Protein AF-A0A133VE46-F1 (afdb_monomer_lite)

Sequence (107 aa):
TSLEGWKQDPIGKIGGVGLTTYQYLRMMGGVDTAMPDNIVKRVIEEILDKAEVKMPTNKDLEFIKTIDQIATISGYRPIEICWMTWLVQSEGDKIRMEKYRDTLDRI

Foldseek 3Di:
DDLPPLCVDPQNVPPPDDSQNSQVVCVVVVDQFAGPDPLLVVVVQVVCVVVVHHDPDPDRSVNRVVLVVVCVVVVHTNSVSRVVSVQQDDDPPDGNCVVCVVVVVVD

Secondary structure (DSSP, 8-state):
--STTGGGSTTTTSTT--HHHHHHHHHHTT-------HHHHHHHHHHHHHTT-----SSHHHHHHHHHHHHHHHS--HHHHHHHHHHSSEETTEEHHHHTHHHHTT-

Radius of gyration: 14.86 Å; chains: 1; bounding box: 35×34×38 Å

Structure (mmCIF, N/CA/C/O backbone):
data_AF-A0A133VE46-F1
#
_entry.id   AF-A0A133VE46-F1
#
loop_
_atom_site.group_PDB
_atom_site.id
_atom_site.type_symbol
_atom_site.label_atom_id
_atom_site.label_alt_id
_atom_site.label_comp_id
_atom_site.label_asym_id
_atom_site.label_entity_id
_atom_site.label_seq_id
_atom_site.pdbx_PDB_ins_code
_atom_site.Cartn_x
_atom_site.Cartn_y
_atom_site.Cartn_z
_atom_site.occupancy
_atom_site.B_iso_or_equiv
_atom_site.auth_seq_id
_atom_site.auth_comp_id
_atom_site.auth_asym_id
_atom_site.auth_atom_id
_atom_site.pdbx_PDB_model_num
ATOM 1 N N . THR A 1 1 ? -13.478 -7.357 8.386 1.00 56.47 1 THR A N 1
ATOM 2 C CA . THR A 1 1 ? -12.922 -6.141 9.008 1.00 56.47 1 THR A CA 1
ATOM 3 C C . THR A 1 1 ? -12.959 -4.993 8.022 1.00 56.47 1 THR A C 1
ATOM 5 O O . THR A 1 1 ? -12.493 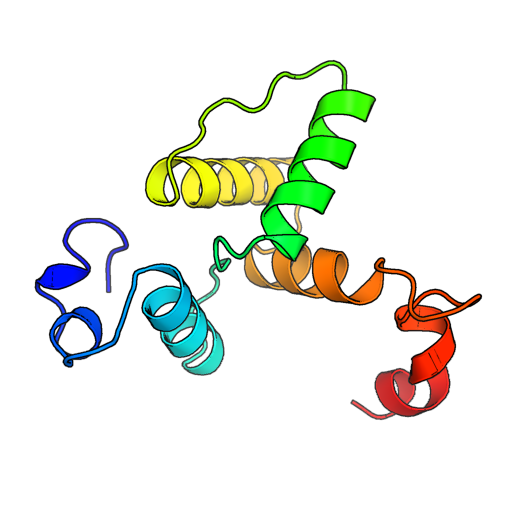-5.182 6.905 1.00 56.47 1 THR A O 1
ATOM 8 N N . SER A 1 2 ? -13.558 -3.858 8.385 1.00 70.50 2 SER A N 1
ATOM 9 C CA . SER A 1 2 ? -13.742 -2.695 7.507 1.00 70.50 2 SER A CA 1
ATOM 10 C C . SER A 1 2 ? -12.618 -1.668 7.665 1.00 70.50 2 SER A C 1
ATOM 12 O O . SER A 1 2 ? -12.054 -1.507 8.743 1.00 70.50 2 SER A O 1
ATOM 14 N N . LEU A 1 3 ? -12.305 -0.958 6.577 1.00 83.81 3 LEU A N 1
ATOM 15 C CA . LEU A 1 3 ? -11.406 0.203 6.591 1.00 83.81 3 LEU A CA 1
ATOM 16 C C . LEU A 1 3 ? -12.000 1.354 7.429 1.00 83.81 3 LEU A C 1
ATOM 18 O O . LEU A 1 3 ? -11.305 2.063 8.158 1.00 83.81 3 LEU A O 1
ATOM 22 N N . GLU A 1 4 ? -13.317 1.516 7.340 1.00 85.69 4 GLU A N 1
ATOM 23 C CA . GLU A 1 4 ? -14.097 2.431 8.164 1.00 85.69 4 GLU A CA 1
ATOM 24 C C . GLU A 1 4 ? -14.211 1.866 9.582 1.00 85.69 4 GLU A C 1
ATOM 26 O O . GLU A 1 4 ? -14.565 0.703 9.775 1.00 85.69 4 GLU A O 1
ATOM 31 N N . GLY A 1 5 ? -13.862 2.681 10.577 1.00 87.69 5 GLY A N 1
ATOM 32 C CA . GLY A 1 5 ? -13.819 2.244 11.971 1.00 87.69 5 GLY A CA 1
ATOM 33 C C . GLY A 1 5 ? -12.599 1.385 12.336 1.00 87.69 5 GLY A C 1
ATOM 34 O O . GLY A 1 5 ? -12.632 0.658 13.326 1.00 87.69 5 GLY A O 1
ATOM 35 N N . TRP A 1 6 ? -11.499 1.463 11.574 1.00 92.50 6 TRP A N 1
ATOM 36 C CA . TRP A 1 6 ? -10.295 0.664 11.847 1.00 92.50 6 TRP A CA 1
ATOM 37 C C . TRP A 1 6 ? -9.731 0.857 13.265 1.00 92.50 6 TRP A C 1
ATOM 39 O O . TRP A 1 6 ? -9.190 -0.075 13.846 1.00 92.50 6 TRP A O 1
ATOM 49 N N . LYS A 1 7 ? -9.917 2.038 13.871 1.00 93.19 7 LYS A N 1
ATOM 50 C CA . LYS A 1 7 ? -9.508 2.320 15.261 1.00 93.19 7 LYS A CA 1
ATOM 51 C C . LYS A 1 7 ? -10.313 1.542 16.307 1.00 93.19 7 LYS A C 1
ATOM 53 O O . LYS A 1 7 ? -9.922 1.498 17.470 1.00 93.19 7 LYS A O 1
ATOM 58 N N . GLN A 1 8 ? -11.464 0.982 15.940 1.00 93.94 8 GLN A N 1
ATOM 59 C CA . GLN A 1 8 ? -12.288 0.158 16.822 1.00 93.94 8 GLN A CA 1
ATOM 60 C C . GLN A 1 8 ? -11.895 -1.324 16.758 1.00 93.94 8 GLN A C 1
ATOM 62 O O . GLN A 1 8 ? -12.196 -2.064 17.703 1.00 93.94 8 GLN A O 1
ATOM 67 N N . ASP A 1 9 ? -11.208 -1.733 15.691 1.00 93.44 9 ASP A N 1
ATOM 68 C CA . ASP A 1 9 ? -10.705 -3.089 15.496 1.00 93.44 9 ASP A CA 1
ATOM 69 C C . ASP A 1 9 ? -9.639 -3.450 16.551 1.00 93.44 9 ASP A C 1
ATOM 71 O O . ASP A 1 9 ? -8.832 -2.589 16.915 1.00 93.44 9 ASP A O 1
ATOM 75 N N . PRO A 1 10 ? -9.598 -4.702 17.052 1.00 93.25 10 PRO A N 1
ATOM 76 C CA . PRO A 1 10 ? -8.587 -5.132 18.015 1.00 93.25 10 PRO A CA 1
ATOM 77 C C . PRO A 1 10 ? -7.146 -4.851 1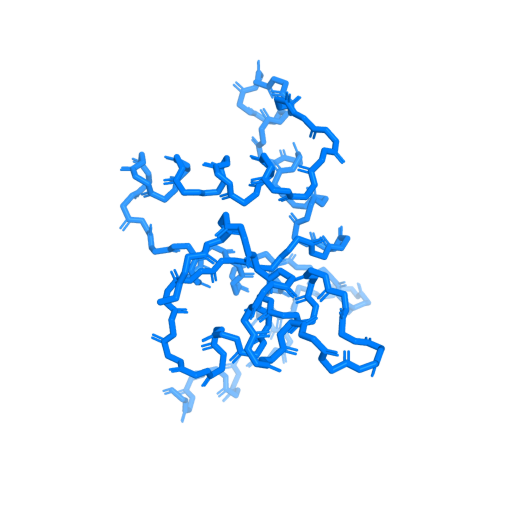7.576 1.00 93.25 10 PRO A C 1
ATOM 79 O O . PRO A 1 10 ? -6.345 -4.452 18.417 1.00 93.25 10 PRO A O 1
ATOM 82 N N . ILE A 1 11 ? -6.824 -4.991 16.283 1.00 92.19 11 ILE A N 1
ATOM 83 C CA . ILE A 1 11 ? -5.491 -4.696 15.735 1.00 92.19 11 ILE A CA 1
ATOM 84 C C . ILE A 1 11 ? -5.252 -3.183 15.709 1.00 92.19 11 ILE A C 1
ATOM 86 O O . ILE A 1 11 ? -4.188 -2.716 16.107 1.00 92.19 11 ILE A O 1
ATOM 90 N N . GLY A 1 12 ? -6.244 -2.398 15.280 1.00 94.06 12 GLY A N 1
ATOM 91 C CA . GLY A 1 12 ? -6.127 -0.939 15.187 1.00 94.06 12 GLY A CA 1
ATOM 92 C C . GLY A 1 12 ? -6.067 -0.216 16.538 1.00 94.06 12 GLY A C 1
ATOM 93 O O . GLY A 1 12 ? -5.629 0.931 16.596 1.00 94.06 12 GLY A O 1
ATOM 94 N N . LYS A 1 13 ? -6.476 -0.876 17.628 1.00 95.25 13 LYS A N 1
ATOM 95 C CA . LYS A 1 13 ? -6.369 -0.365 19.007 1.00 95.25 13 LYS A CA 1
ATOM 96 C C . LYS A 1 13 ? -4.986 -0.543 19.630 1.00 95.25 13 LYS A C 1
ATOM 98 O O . LYS A 1 13 ? -4.727 0.047 20.680 1.00 95.25 13 LYS A O 1
ATOM 103 N N . ILE A 1 14 ? -4.122 -1.368 19.041 1.00 96.00 14 ILE A N 1
ATOM 104 C CA . ILE A 1 14 ? -2.790 -1.632 19.588 1.00 96.00 14 ILE A CA 1
ATOM 105 C C . ILE A 1 14 ? -1.969 -0.337 19.537 1.00 96.00 14 ILE A C 1
ATOM 107 O O . ILE A 1 14 ? -1.864 0.317 18.499 1.00 96.00 14 ILE A O 1
ATOM 111 N N . GLY A 1 15 ? -1.370 0.038 20.670 1.00 96.06 15 GLY A N 1
ATOM 112 C CA . GLY A 1 15 ? -0.508 1.215 20.755 1.00 96.06 15 GLY A CA 1
ATOM 113 C C . GLY A 1 15 ? 0.632 1.145 19.736 1.00 96.06 15 GLY A C 1
ATOM 114 O O . GLY A 1 15 ? 1.338 0.144 19.659 1.00 96.06 15 GLY A O 1
ATOM 115 N N . GLY A 1 16 ? 0.798 2.205 18.941 1.00 93.12 16 GLY A N 1
ATOM 116 C CA . GLY A 1 16 ? 1.798 2.269 17.868 1.00 93.12 16 GLY A CA 1
ATOM 117 C C . GLY A 1 16 ? 1.318 1.766 16.499 1.00 93.12 16 GLY A C 1
ATOM 118 O O . GLY A 1 16 ? 2.023 1.964 15.510 1.00 93.12 16 GLY A O 1
ATOM 119 N N . VAL A 1 17 ? 0.117 1.186 16.391 1.00 95.44 17 VAL A N 1
ATOM 120 C CA . VAL A 1 17 ? -0.467 0.812 15.094 1.00 95.44 17 VAL A CA 1
ATOM 121 C C . VAL A 1 17 ? -1.148 2.026 14.455 1.00 95.44 17 VAL A C 1
ATOM 123 O O . VAL A 1 17 ? -2.237 2.444 14.844 1.00 95.44 17 VAL A O 1
ATOM 126 N N . GLY A 1 18 ? -0.487 2.603 13.450 1.00 94.94 18 GLY A N 1
ATOM 127 C CA . GLY A 1 18 ? -1.089 3.567 12.525 1.00 94.94 18 GLY A CA 1
ATOM 128 C C . GLY A 1 18 ? -1.869 2.879 11.399 1.00 94.94 18 GLY A C 1
ATOM 129 O O . GLY A 1 18 ? -1.797 1.662 11.241 1.00 94.94 18 GLY A O 1
ATOM 130 N N . LEU A 1 19 ? -2.571 3.657 10.569 1.00 94.44 19 LEU A N 1
ATOM 131 C CA . LEU A 1 19 ? -3.365 3.122 9.454 1.00 94.44 19 LEU A CA 1
ATOM 132 C C . LEU A 1 19 ? -2.510 2.322 8.457 1.00 94.44 19 LEU A C 1
ATOM 134 O O . LEU A 1 19 ? -2.924 1.253 8.022 1.00 94.44 19 LEU A O 1
ATOM 138 N N . THR A 1 20 ? -1.301 2.788 8.134 1.00 94.75 20 THR A N 1
ATOM 139 C CA . THR A 1 20 ? -0.376 2.053 7.255 1.00 94.75 20 THR A CA 1
ATOM 140 C C . THR A 1 20 ? -0.018 0.685 7.829 1.00 94.75 20 THR A C 1
ATOM 142 O O . THR A 1 20 ? -0.176 -0.324 7.147 1.00 94.75 20 THR A O 1
ATOM 145 N N . THR A 1 21 ? 0.379 0.630 9.104 1.00 95.50 21 THR A N 1
ATOM 146 C CA . THR A 1 21 ? 0.688 -0.627 9.803 1.00 95.50 21 THR A CA 1
ATOM 147 C C . THR A 1 21 ? -0.532 -1.537 9.886 1.00 95.50 21 THR A C 1
ATOM 149 O O . THR A 1 21 ? -0.429 -2.738 9.659 1.00 95.50 21 THR A O 1
ATOM 152 N N . TYR A 1 22 ? -1.705 -0.971 10.166 1.00 95.88 22 TYR A N 1
ATOM 153 C CA . TYR A 1 22 ? -2.962 -1.706 10.206 1.00 95.88 22 TYR A CA 1
ATOM 154 C C . TYR A 1 22 ? -3.270 -2.386 8.864 1.00 95.88 22 TYR A C 1
ATOM 156 O O . TYR A 1 22 ? -3.571 -3.579 8.821 1.00 95.88 22 TYR A O 1
ATOM 164 N N . GLN A 1 23 ? -3.137 -1.647 7.762 1.00 95.25 23 GLN A N 1
ATOM 165 C CA . GLN A 1 23 ? -3.343 -2.168 6.412 1.00 95.25 23 GLN A CA 1
ATOM 166 C C . GLN A 1 23 ? -2.301 -3.225 6.039 1.00 95.25 23 GLN A C 1
ATOM 168 O O . GLN A 1 23 ? -2.667 -4.256 5.480 1.00 95.25 23 GLN A O 1
ATOM 173 N N . TYR A 1 24 ? -1.037 -3.019 6.413 1.00 94.12 24 TYR A N 1
ATOM 174 C CA . TYR A 1 24 ? 0.021 -4.012 6.232 1.00 94.12 24 TYR A CA 1
ATOM 175 C C . TYR A 1 24 ? -0.303 -5.333 6.946 1.00 94.12 24 TYR A C 1
ATOM 177 O O . TYR A 1 24 ? -0.241 -6.397 6.336 1.00 94.12 24 TYR A O 1
ATOM 185 N N . LEU A 1 25 ? -0.729 -5.284 8.212 1.00 94.56 25 LEU A N 1
ATOM 186 C CA . LEU A 1 25 ? -1.104 -6.483 8.971 1.00 94.56 25 LEU A CA 1
ATOM 187 C C . LEU A 1 25 ? -2.319 -7.199 8.369 1.00 94.56 25 LEU A C 1
ATOM 189 O O . LEU A 1 25 ? -2.332 -8.426 8.299 1.00 94.56 25 LEU A O 1
ATOM 193 N N . ARG A 1 26 ? -3.322 -6.452 7.892 1.00 94.19 26 ARG A N 1
ATOM 194 C CA . ARG A 1 26 ? -4.473 -7.025 7.174 1.00 94.19 26 ARG A CA 1
ATOM 195 C C . ARG A 1 26 ? -4.038 -7.739 5.898 1.00 94.19 26 ARG A C 1
ATOM 197 O O . ARG A 1 26 ? -4.479 -8.859 5.661 1.00 94.19 26 ARG A O 1
ATOM 204 N N . MET A 1 27 ? -3.159 -7.109 5.126 1.00 94.44 27 MET A N 1
ATOM 205 C CA . MET A 1 27 ? -2.599 -7.671 3.901 1.00 94.44 27 MET A CA 1
ATOM 206 C C . MET A 1 27 ? -1.846 -8.981 4.178 1.00 94.44 27 MET A C 1
ATOM 208 O O . MET A 1 27 ? -2.110 -9.989 3.528 1.00 94.44 27 MET A O 1
ATOM 212 N N . MET A 1 28 ? -0.997 -9.011 5.212 1.00 93.25 28 MET A N 1
ATOM 213 C CA . MET A 1 28 ? -0.318 -10.237 5.666 1.00 93.25 28 MET A CA 1
ATOM 214 C C . MET A 1 28 ? -1.298 -11.307 6.173 1.00 93.25 28 MET A C 1
ATOM 216 O O . MET A 1 28 ? -1.036 -12.498 6.045 1.00 93.25 28 MET A O 1
ATOM 220 N N . GLY A 1 29 ? -2.444 -10.891 6.717 1.00 93.44 29 GLY A N 1
ATOM 221 C CA . GLY A 1 29 ? -3.550 -11.764 7.114 1.00 93.44 29 GLY A CA 1
ATOM 222 C C . GLY A 1 29 ? -4.425 -12.262 5.956 1.00 93.44 29 GLY A C 1
ATOM 223 O O . GLY A 1 29 ? -5.481 -12.836 6.216 1.00 93.44 29 GLY A O 1
ATOM 224 N N . GLY A 1 30 ? -4.032 -12.029 4.699 1.00 92.75 30 GLY A N 1
ATOM 225 C CA . GLY A 1 30 ? -4.750 -12.494 3.509 1.00 92.75 30 GLY A CA 1
ATOM 226 C C . GLY A 1 30 ? -5.907 -11.596 3.067 1.00 92.75 30 GLY A C 1
ATOM 227 O O . GLY A 1 30 ? -6.681 -11.981 2.192 1.00 92.75 30 GLY A O 1
ATOM 228 N N . VAL A 1 31 ? -6.050 -10.404 3.651 1.00 94.25 31 VAL A N 1
ATOM 229 C CA . VAL A 1 31 ? -7.019 -9.416 3.171 1.00 94.25 31 VAL A CA 1
ATOM 230 C C . VAL A 1 31 ? -6.464 -8.747 1.920 1.00 94.25 31 VAL A C 1
ATOM 232 O O . VAL A 1 31 ? -5.390 -8.154 1.955 1.00 94.25 31 VAL A O 1
ATOM 235 N N . ASP A 1 32 ? -7.229 -8.781 0.835 1.00 95.12 32 ASP A N 1
ATOM 236 C CA . ASP A 1 32 ? -6.894 -8.056 -0.385 1.00 95.12 32 ASP A CA 1
ATOM 237 C C . ASP A 1 32 ? -7.082 -6.548 -0.178 1.00 95.12 32 ASP A C 1
ATOM 239 O O . ASP A 1 32 ? -8.200 -6.037 -0.110 1.00 95.12 32 ASP A O 1
ATOM 243 N N . THR A 1 33 ? -5.976 -5.846 0.051 1.00 94.56 33 THR A N 1
ATOM 244 C CA . THR A 1 33 ? -5.966 -4.421 0.364 1.00 94.56 33 THR A CA 1
ATOM 245 C C . THR A 1 33 ? -4.599 -3.824 0.050 1.00 94.56 33 THR A C 1
ATOM 247 O O . THR A 1 33 ? -3.605 -4.541 -0.024 1.00 94.56 33 THR A O 1
ATOM 250 N N . ALA A 1 34 ? -4.532 -2.496 -0.058 1.00 95.00 34 ALA A N 1
ATOM 251 C CA . ALA A 1 34 ? -3.274 -1.764 -0.166 1.00 95.00 34 ALA A CA 1
ATOM 252 C C . ALA A 1 34 ? -2.934 -0.983 1.112 1.00 95.00 34 ALA A C 1
ATOM 254 O O . ALA A 1 34 ? -3.824 -0.579 1.876 1.00 95.00 34 ALA A O 1
ATOM 255 N N . MET A 1 35 ? -1.637 -0.749 1.330 1.00 94.19 35 MET A N 1
ATOM 256 C CA . MET A 1 35 ? -1.134 0.116 2.396 1.00 94.19 35 MET A CA 1
ATOM 257 C C . MET A 1 35 ? -0.730 1.498 1.848 1.00 94.19 35 MET A C 1
ATOM 259 O O . MET A 1 35 ? -0.042 1.581 0.835 1.00 94.19 35 MET A O 1
ATOM 263 N N . PRO A 1 36 ? -1.132 2.600 2.507 1.00 93.75 36 PRO A N 1
ATOM 264 C CA . PRO A 1 36 ? -0.857 3.967 2.065 1.00 93.75 36 PRO A CA 1
ATOM 265 C C . PRO A 1 36 ? 0.539 4.446 2.506 1.00 93.75 36 PRO A C 1
ATOM 267 O O . PRO A 1 36 ? 0.670 5.470 3.181 1.00 93.75 36 PRO A O 1
ATOM 270 N N . ASP A 1 37 ? 1.593 3.694 2.191 1.00 92.81 37 ASP A N 1
ATOM 271 C CA . ASP A 1 37 ? 2.966 4.140 2.453 1.00 92.81 37 ASP A CA 1
ATOM 272 C C . ASP A 1 37 ? 3.460 5.150 1.395 1.00 92.81 37 ASP A C 1
ATOM 274 O O . ASP A 1 37 ? 2.828 5.364 0.359 1.00 92.81 37 ASP A O 1
ATOM 278 N N . ASN A 1 38 ? 4.594 5.801 1.662 1.00 91.44 38 ASN A N 1
ATOM 279 C CA . ASN A 1 38 ? 5.124 6.856 0.792 1.00 91.44 38 AS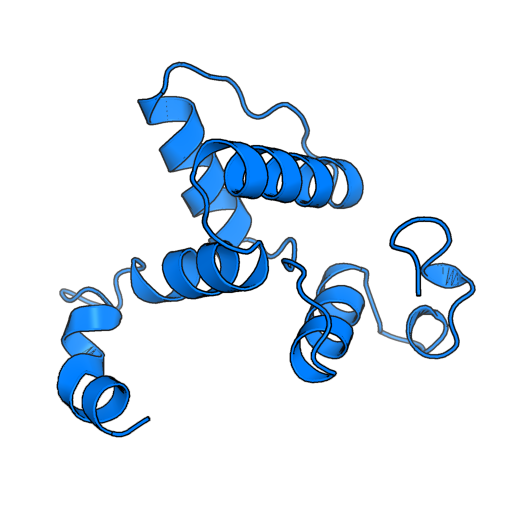N A CA 1
ATOM 280 C C . ASN A 1 38 ? 5.586 6.349 -0.585 1.00 91.44 38 ASN A C 1
ATOM 282 O O . ASN A 1 38 ? 5.533 7.108 -1.551 1.00 91.44 38 ASN A O 1
ATOM 286 N N . ILE A 1 39 ? 6.036 5.096 -0.688 1.00 91.88 39 ILE A N 1
ATOM 287 C CA . ILE A 1 39 ? 6.461 4.494 -1.958 1.00 91.88 39 ILE A CA 1
ATOM 288 C C . ILE A 1 39 ? 5.231 4.238 -2.826 1.00 91.88 39 ILE A C 1
ATOM 290 O O . ILE A 1 39 ? 5.202 4.655 -3.983 1.00 91.88 39 ILE A O 1
ATOM 294 N N . VAL A 1 40 ? 4.205 3.601 -2.256 1.00 93.44 40 VAL A N 1
ATOM 295 C CA . VAL A 1 40 ? 2.942 3.313 -2.947 1.00 93.44 40 VAL A CA 1
ATOM 296 C C . VAL A 1 40 ? 2.300 4.622 -3.400 1.00 93.44 40 VAL A C 1
ATOM 298 O O . VAL A 1 40 ? 1.961 4.759 -4.572 1.00 93.44 40 VAL A O 1
ATOM 301 N N . LYS A 1 41 ? 2.209 5.623 -2.514 1.00 94.00 41 LYS A N 1
ATOM 302 C CA . LYS A 1 41 ? 1.666 6.953 -2.843 1.00 94.00 41 LYS A CA 1
ATOM 303 C C . LYS A 1 41 ? 2.360 7.595 -4.029 1.00 94.00 41 LYS A C 1
ATOM 305 O O . LYS A 1 41 ? 1.682 7.993 -4.968 1.00 94.00 41 LYS A O 1
ATOM 310 N N . ARG A 1 42 ? 3.692 7.640 -4.004 1.00 92.75 42 ARG A N 1
ATOM 311 C CA . ARG A 1 42 ? 4.483 8.245 -5.075 1.00 92.75 42 ARG A CA 1
ATOM 312 C C . ARG A 1 42 ? 4.261 7.545 -6.416 1.00 92.75 42 ARG A C 1
ATOM 314 O O . ARG A 1 42 ? 4.064 8.217 -7.418 1.00 92.75 42 ARG A O 1
ATOM 321 N N . VAL A 1 43 ? 4.277 6.212 -6.454 1.00 93.38 43 VAL A N 1
ATOM 322 C CA . VAL A 1 43 ? 4.073 5.481 -7.719 1.00 93.38 43 VAL A CA 1
ATOM 323 C C . VAL A 1 43 ? 2.658 5.680 -8.252 1.00 93.38 43 VAL A C 1
ATOM 325 O O . VAL A 1 43 ? 2.484 5.872 -9.450 1.00 93.38 43 VAL A O 1
ATOM 328 N N . ILE A 1 44 ? 1.644 5.651 -7.382 1.00 93.62 44 ILE A N 1
ATOM 329 C CA . ILE A 1 44 ? 0.260 5.902 -7.800 1.00 93.62 44 ILE A CA 1
ATOM 330 C C . ILE A 1 44 ? 0.102 7.337 -8.312 1.00 93.62 44 ILE A C 1
ATOM 332 O O . ILE A 1 44 ? -0.555 7.535 -9.326 1.00 93.62 44 ILE A O 1
ATOM 336 N N . GLU A 1 45 ? 0.736 8.319 -7.674 1.00 93.44 45 GLU A N 1
ATOM 337 C CA . GLU A 1 45 ? 0.769 9.704 -8.157 1.00 93.44 45 GLU A CA 1
ATOM 338 C C . GLU A 1 45 ? 1.410 9.804 -9.545 1.00 93.44 45 GLU A C 1
ATOM 340 O O . GLU A 1 45 ? 0.782 10.327 -10.458 1.00 93.44 45 GLU A O 1
ATOM 345 N N . GLU A 1 46 ? 2.574 9.183 -9.757 1.00 92.31 46 GLU A N 1
ATOM 346 C CA . GLU A 1 46 ? 3.227 9.130 -11.072 1.00 92.31 46 GLU A CA 1
ATOM 347 C C . GLU A 1 46 ? 2.350 8.451 -12.148 1.00 92.31 46 GLU A C 1
ATOM 349 O O . GLU A 1 46 ? 2.391 8.838 -13.318 1.00 92.31 46 GLU A O 1
ATOM 354 N N . ILE A 1 47 ? 1.563 7.429 -11.785 1.00 91.31 47 ILE A N 1
ATOM 355 C CA . ILE A 1 47 ? 0.620 6.762 -12.700 1.00 91.31 47 ILE A CA 1
ATOM 356 C C . ILE A 1 47 ? -0.541 7.693 -13.060 1.00 91.31 47 ILE A C 1
ATOM 358 O O . ILE A 1 47 ? -0.889 7.799 -14.237 1.00 91.31 47 ILE A O 1
ATOM 362 N N . LEU A 1 48 ? -1.138 8.353 -12.067 1.00 92.38 48 LEU A N 1
ATOM 363 C CA . LEU A 1 48 ? -2.257 9.271 -12.275 1.00 92.38 48 LEU A CA 1
ATOM 364 C C . LEU A 1 48 ? -1.824 10.488 -13.103 1.00 92.38 48 LEU A C 1
ATOM 366 O O . LEU A 1 48 ? -2.500 10.824 -14.074 1.00 92.38 48 LEU A O 1
ATOM 370 N N . ASP A 1 49 ? -0.652 11.056 -12.815 1.00 92.75 49 ASP A N 1
ATOM 371 C CA . ASP A 1 49 ? -0.081 12.170 -13.576 1.00 92.75 49 ASP A CA 1
ATOM 372 C C . ASP A 1 49 ? 0.144 11.800 -15.049 1.00 92.75 49 ASP A C 1
ATOM 374 O O . ASP A 1 49 ? -0.209 12.570 -15.943 1.00 92.75 49 ASP A O 1
ATOM 378 N N . LYS A 1 50 ? 0.665 10.595 -15.329 1.00 92.50 50 LYS A N 1
ATOM 379 C CA . LYS A 1 50 ? 0.821 10.080 -16.706 1.00 92.50 50 LYS A CA 1
ATOM 380 C C . LYS A 1 50 ? -0.508 9.875 -17.430 1.00 92.50 50 LYS A C 1
ATOM 382 O O . LYS A 1 50 ? -0.532 9.894 -18.657 1.00 92.50 50 LYS A O 1
ATOM 387 N N . ALA A 1 51 ? -1.586 9.653 -16.686 1.00 91.44 51 ALA A N 1
ATOM 388 C CA . ALA A 1 51 ? -2.940 9.558 -17.214 1.00 91.44 51 ALA A CA 1
ATOM 389 C C . ALA A 1 51 ? -3.645 10.926 -17.296 1.00 91.44 51 ALA A C 1
ATOM 391 O O . ALA A 1 51 ? -4.827 10.967 -17.626 1.00 91.44 51 ALA A O 1
ATOM 392 N N . GLU A 1 52 ? -2.951 12.026 -16.977 1.00 93.88 52 GLU A N 1
ATOM 393 C CA . GLU A 1 52 ? -3.513 13.381 -16.881 1.00 93.88 52 GLU A CA 1
ATOM 394 C C . GLU A 1 52 ? -4.663 13.489 -15.856 1.00 93.88 52 GLU A C 1
ATOM 396 O O . GLU A 1 52 ? -5.542 14.350 -15.946 1.00 93.88 52 GLU A O 1
ATOM 401 N N . VAL A 1 53 ? -4.646 12.623 -14.838 1.00 91.12 53 VAL A N 1
ATOM 402 C CA . VAL A 1 53 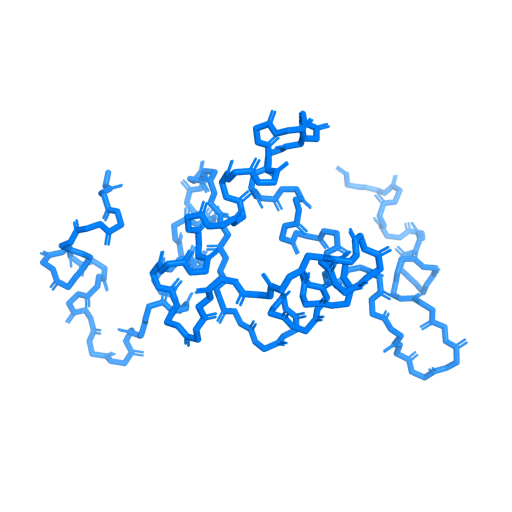? -5.608 12.591 -13.732 1.00 91.12 53 VAL A CA 1
ATOM 403 C C . VAL A 1 53 ? -4.925 13.105 -12.471 1.00 91.12 53 VAL A C 1
ATOM 405 O O . VAL A 1 53 ? -3.863 12.635 -12.088 1.00 91.12 53 VAL A O 1
ATOM 408 N N . LYS A 1 54 ? -5.545 14.056 -11.768 1.00 87.56 54 LYS A N 1
ATOM 409 C CA . LYS A 1 54 ? -5.002 14.527 -10.487 1.00 87.56 54 LYS A CA 1
ATOM 410 C C . LYS A 1 54 ? -5.260 13.516 -9.378 1.00 87.56 54 LYS A C 1
ATOM 412 O O . LYS A 1 54 ? -6.354 12.956 -9.298 1.00 87.56 54 LYS A O 1
ATOM 417 N N . MET A 1 55 ? -4.296 13.377 -8.466 1.00 84.62 55 MET A N 1
ATOM 418 C CA . MET A 1 55 ? -4.495 12.646 -7.217 1.00 84.62 55 MET A CA 1
ATOM 419 C C . MET A 1 55 ? -5.736 13.197 -6.491 1.00 84.62 55 MET A C 1
ATOM 421 O O . MET A 1 55 ? -5.779 14.389 -6.170 1.00 84.62 55 MET A O 1
ATOM 425 N N . PRO A 1 56 ? -6.754 12.363 -6.220 1.00 77.88 56 PRO A N 1
ATOM 426 C CA . PRO A 1 56 ? -8.024 12.847 -5.688 1.00 77.88 56 PRO A CA 1
ATOM 427 C C . PRO A 1 56 ? -7.932 13.311 -4.228 1.00 77.88 56 PRO A C 1
ATOM 429 O O . PRO A 1 56 ? -8.830 14.002 -3.752 1.00 77.88 56 PRO A O 1
ATOM 432 N N . THR A 1 57 ? -6.878 12.932 -3.494 1.00 79.31 57 THR A N 1
ATOM 433 C CA . THR A 1 57 ? -6.770 13.183 -2.052 1.00 79.31 57 THR A CA 1
ATOM 434 C C . THR A 1 57 ? -5.351 13.048 -1.495 1.00 79.31 57 THR A C 1
ATOM 436 O O . THR A 1 57 ? -4.532 12.293 -2.008 1.00 79.31 57 THR A O 1
ATOM 439 N N . ASN A 1 58 ? -5.089 13.729 -0.377 1.00 77.00 58 ASN A N 1
ATOM 440 C CA . ASN A 1 58 ? -3.905 13.534 0.465 1.00 77.00 58 ASN A CA 1
ATOM 441 C C . ASN A 1 58 ? -4.183 12.685 1.723 1.00 77.00 58 ASN A C 1
ATOM 443 O O . ASN A 1 58 ? -3.290 12.497 2.551 1.00 77.00 58 ASN A O 1
ATOM 447 N N . LYS A 1 59 ? -5.414 12.189 1.902 1.00 90.00 59 LYS A N 1
ATOM 448 C CA . LYS A 1 59 ? -5.811 11.391 3.066 1.00 90.00 59 LYS A CA 1
ATOM 449 C C . LYS A 1 59 ? -5.690 9.905 2.768 1.00 90.00 59 LYS A C 1
ATOM 451 O O . LYS A 1 59 ? -6.304 9.392 1.841 1.00 90.00 59 LYS A O 1
ATOM 456 N N . ASP A 1 60 ? -5.013 9.188 3.652 1.00 92.12 60 ASP A N 1
ATOM 457 C CA . ASP A 1 60 ? -4.746 7.751 3.529 1.00 92.12 60 ASP A CA 1
ATOM 458 C C . ASP A 1 60 ? -5.986 6.880 3.272 1.00 92.12 60 ASP A C 1
ATOM 460 O O . ASP A 1 60 ? -5.932 5.956 2.468 1.00 92.12 60 ASP A O 1
ATOM 464 N N . LEU A 1 61 ? -7.116 7.169 3.927 1.00 91.56 61 LEU A N 1
ATOM 465 C CA . LEU A 1 61 ? -8.354 6.404 3.725 1.00 91.56 61 LEU A CA 1
ATOM 466 C C . LEU A 1 61 ? -8.921 6.582 2.313 1.00 91.56 61 LEU A C 1
ATOM 468 O O . LEU A 1 61 ? -9.390 5.625 1.706 1.00 91.56 61 LEU A O 1
ATOM 472 N N . GLU A 1 62 ? -8.893 7.810 1.801 1.00 90.94 62 GLU A N 1
ATOM 473 C CA . GLU A 1 62 ? -9.375 8.130 0.458 1.00 90.94 62 GLU A CA 1
ATOM 474 C C . GLU A 1 62 ? -8.374 7.626 -0.603 1.00 90.94 62 GLU A C 1
ATOM 476 O O . GLU A 1 62 ? -8.778 7.158 -1.666 1.00 90.94 62 GLU A O 1
ATOM 481 N N . PHE A 1 63 ? -7.076 7.612 -0.284 1.00 93.62 63 PHE A N 1
ATOM 482 C CA . PHE A 1 63 ? -6.038 7.011 -1.122 1.00 93.62 63 PHE A CA 1
ATOM 483 C C . PHE A 1 63 ? -6.246 5.500 -1.300 1.00 93.62 63 PHE A C 1
ATOM 485 O O . PHE A 1 63 ? -6.202 5.005 -2.423 1.00 93.62 63 PHE A O 1
ATOM 492 N N . 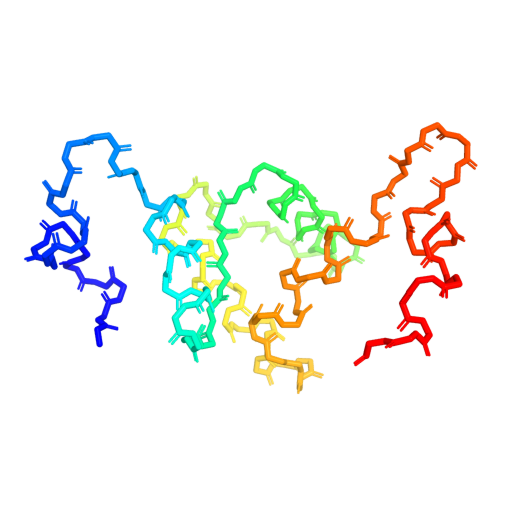ILE A 1 64 ? -6.552 4.765 -0.224 1.00 94.00 64 ILE A N 1
ATOM 493 C CA . ILE A 1 64 ? -6.862 3.326 -0.315 1.00 94.00 64 ILE A CA 1
ATOM 494 C C . ILE A 1 64 ? -8.075 3.096 -1.230 1.00 94.00 64 ILE A C 1
ATOM 496 O O . ILE A 1 64 ? -8.009 2.261 -2.126 1.00 94.00 64 ILE A O 1
ATOM 500 N N . LYS A 1 65 ? -9.135 3.905 -1.086 1.00 92.50 65 LYS A N 1
ATOM 501 C CA . LYS A 1 65 ? -10.312 3.848 -1.975 1.00 92.50 65 LYS A CA 1
ATOM 502 C C . LYS A 1 65 ? -9.965 4.148 -3.438 1.00 92.50 65 LYS A C 1
ATOM 504 O O . LYS A 1 65 ? -10.577 3.589 -4.341 1.00 92.50 65 LYS A O 1
ATOM 509 N N . THR A 1 66 ? -8.983 5.015 -3.680 1.00 92.94 66 THR A N 1
ATOM 510 C CA . THR A 1 66 ? -8.488 5.314 -5.034 1.00 92.94 66 THR A CA 1
ATOM 511 C C . THR A 1 66 ? -7.801 4.091 -5.641 1.00 92.94 66 THR A C 1
ATOM 513 O O . THR A 1 66 ? -8.052 3.757 -6.795 1.00 92.94 66 THR A O 1
ATOM 516 N N . ILE A 1 67 ? -6.994 3.365 -4.861 1.00 94.62 67 ILE A N 1
ATOM 517 C CA . ILE A 1 67 ? -6.399 2.101 -5.317 1.00 94.62 67 ILE A CA 1
ATOM 518 C C . ILE A 1 67 ? -7.485 1.063 -5.624 1.00 94.62 67 ILE A C 1
ATOM 520 O O . ILE A 1 67 ? -7.379 0.389 -6.644 1.00 94.62 67 ILE A O 1
ATOM 524 N N . ASP A 1 68 ? -8.550 0.974 -4.823 1.00 94.31 68 ASP A N 1
ATOM 525 C CA . ASP A 1 68 ? -9.676 0.068 -5.105 1.00 94.31 68 ASP A CA 1
ATOM 526 C C . ASP A 1 68 ? -10.366 0.397 -6.448 1.00 94.31 68 ASP A C 1
ATOM 528 O O . ASP A 1 68 ? -10.787 -0.497 -7.190 1.00 94.31 68 ASP A O 1
ATOM 532 N N . GLN A 1 69 ? -10.443 1.680 -6.815 1.00 93.75 69 GLN A N 1
ATOM 533 C CA . GLN A 1 69 ? -10.941 2.104 -8.129 1.00 93.75 69 GLN A CA 1
ATOM 534 C C . GLN A 1 69 ? -9.978 1.717 -9.257 1.00 93.75 69 GLN A C 1
ATOM 536 O O . GLN A 1 69 ? -10.416 1.183 -10.276 1.00 93.75 69 GLN A O 1
ATOM 541 N N . ILE A 1 70 ? -8.672 1.931 -9.073 1.00 93.81 70 ILE A N 1
ATOM 542 C CA . ILE A 1 70 ? -7.646 1.526 -10.048 1.00 93.81 70 ILE A CA 1
ATOM 543 C C . ILE A 1 70 ? -7.672 0.005 -10.246 1.00 93.81 70 ILE A C 1
ATOM 545 O O . ILE A 1 70 ? -7.626 -0.462 -11.383 1.00 93.81 70 ILE A O 1
ATOM 549 N N . ALA A 1 71 ? -7.804 -0.768 -9.168 1.00 95.88 71 ALA A N 1
ATOM 550 C CA . ALA A 1 71 ? -7.977 -2.219 -9.196 1.00 95.88 71 ALA A CA 1
ATOM 551 C C . ALA A 1 71 ? -9.183 -2.622 -10.054 1.00 95.88 71 ALA A C 1
ATOM 553 O O . ALA A 1 71 ? -9.057 -3.410 -10.989 1.00 95.88 71 ALA A O 1
ATOM 554 N N . THR A 1 72 ? -10.332 -1.988 -9.810 1.00 96.12 72 THR A N 1
ATOM 555 C CA . THR A 1 72 ? -11.566 -2.237 -10.570 1.00 96.12 72 THR A CA 1
ATOM 556 C C . THR A 1 72 ? -11.393 -1.973 -12.070 1.00 96.12 72 THR A C 1
ATOM 558 O O . THR A 1 72 ? -11.880 -2.748 -12.888 1.00 96.12 72 THR A O 1
ATOM 561 N N . ILE A 1 73 ? -10.701 -0.892 -12.442 1.00 94.69 73 ILE A N 1
ATOM 562 C CA . ILE A 1 73 ? -10.512 -0.498 -13.848 1.00 94.69 73 ILE A CA 1
ATOM 563 C C . ILE A 1 73 ? -9.461 -1.374 -14.544 1.00 94.69 73 ILE A C 1
ATOM 565 O O . ILE A 1 73 ? -9.628 -1.737 -15.706 1.00 94.69 73 ILE A O 1
ATOM 569 N N . SER A 1 74 ? -8.369 -1.693 -13.852 1.00 94.62 74 SER A N 1
ATOM 570 C CA . SER A 1 74 ? -7.232 -2.426 -14.421 1.00 94.62 74 SER A CA 1
ATOM 571 C C . SER A 1 74 ? -7.408 -3.946 -14.419 1.00 94.62 74 SER A C 1
ATOM 573 O O . SER A 1 74 ? -6.714 -4.633 -15.165 1.00 94.62 74 SER A O 1
ATOM 575 N N . GLY A 1 75 ? -8.312 -4.476 -13.589 1.00 96.62 75 GLY A N 1
ATOM 576 C CA . GLY A 1 75 ? -8.495 -5.913 -13.381 1.00 96.62 75 GLY A CA 1
ATOM 577 C C . GLY A 1 75 ? -7.484 -6.543 -12.417 1.00 96.62 75 GLY A C 1
ATOM 578 O O . GLY A 1 75 ? -7.596 -7.733 -12.130 1.00 96.62 75 GLY A O 1
ATOM 579 N N . TYR A 1 76 ? -6.526 -5.769 -11.897 1.00 97.12 76 TYR A N 1
ATOM 580 C CA . TYR A 1 76 ? -5.624 -6.217 -10.837 1.00 97.12 76 TYR A CA 1
ATOM 581 C C . TYR A 1 76 ? -6.277 -6.100 -9.466 1.00 97.12 76 TYR A C 1
ATOM 583 O O . TYR A 1 76 ? -7.131 -5.248 -9.229 1.00 97.12 76 TYR A O 1
ATOM 591 N N . ARG A 1 77 ? -5.820 -6.914 -8.523 1.00 97.31 77 ARG A N 1
ATOM 592 C CA . ARG A 1 77 ? -6.200 -6.800 -7.115 1.00 97.31 77 ARG A CA 1
ATOM 593 C C . ARG A 1 77 ? -5.476 -5.630 -6.432 1.00 97.31 77 ARG A C 1
ATOM 595 O O . ARG A 1 77 ? -4.319 -5.359 -6.771 1.00 97.31 77 ARG A O 1
ATOM 602 N N . PRO A 1 78 ? -6.075 -4.968 -5.424 1.00 96.38 78 PRO A N 1
ATOM 603 C CA . PRO A 1 78 ? -5.389 -3.956 -4.618 1.00 96.38 78 PRO A CA 1
ATOM 604 C C . PRO A 1 78 ? -4.025 -4.410 -4.082 1.00 96.38 78 PRO A C 1
ATOM 606 O O . PRO A 1 78 ? -3.060 -3.641 -4.130 1.00 96.38 78 PRO A O 1
ATOM 609 N N . ILE A 1 79 ? -3.915 -5.663 -3.625 1.00 96.06 79 ILE A N 1
ATOM 610 C CA . ILE A 1 79 ? -2.643 -6.223 -3.152 1.00 96.06 79 ILE A CA 1
ATOM 611 C C . ILE A 1 79 ? -1.596 -6.332 -4.271 1.00 96.06 79 ILE A C 1
ATOM 613 O O . ILE A 1 79 ? -0.420 -6.065 -4.040 1.00 96.06 79 ILE A O 1
ATOM 617 N N . GLU A 1 80 ? -2.007 -6.677 -5.492 1.00 95.62 80 GLU A N 1
ATOM 618 C CA . GLU A 1 80 ? -1.110 -6.791 -6.650 1.00 95.62 80 GLU A CA 1
ATOM 619 C C . GLU A 1 80 ? -0.581 -5.420 -7.054 1.00 95.62 80 GLU A C 1
ATOM 621 O O . GLU A 1 80 ? 0.624 -5.261 -7.235 1.00 95.62 80 GLU A O 1
ATOM 626 N N . ILE A 1 81 ? -1.457 -4.412 -7.108 1.00 95.88 81 ILE A N 1
ATOM 627 C CA . ILE A 1 81 ? -1.061 -3.021 -7.358 1.00 95.88 81 ILE A CA 1
ATOM 628 C C . ILE A 1 81 ? -0.045 -2.572 -6.311 1.00 95.88 81 ILE A C 1
ATOM 630 O O . ILE A 1 81 ? 1.015 -2.061 -6.673 1.00 95.88 81 ILE A O 1
ATOM 634 N N . CYS A 1 82 ? -0.329 -2.819 -5.030 1.00 95.44 82 CYS A N 1
ATOM 635 C CA . CYS A 1 82 ? 0.583 -2.492 -3.941 1.00 95.44 82 CYS A CA 1
ATOM 636 C C . CYS A 1 82 ? 1.951 -3.167 -4.128 1.00 95.44 82 CYS A C 1
ATOM 638 O O . CYS A 1 82 ? 2.974 -2.502 -4.042 1.00 95.44 82 CYS A O 1
ATOM 640 N N . TRP A 1 83 ? 2.022 -4.464 -4.429 1.00 93.44 83 TRP A N 1
ATOM 641 C CA . TRP A 1 83 ? 3.315 -5.129 -4.641 1.00 93.44 83 TRP A CA 1
ATOM 642 C C . TRP A 1 83 ? 4.058 -4.618 -5.877 1.00 93.44 83 TRP A C 1
ATOM 644 O O . TRP A 1 83 ? 5.272 -4.407 -5.820 1.00 93.44 83 TRP A O 1
ATOM 654 N N . MET A 1 84 ? 3.348 -4.352 -6.974 1.00 93.88 84 MET A N 1
ATOM 655 C CA . MET A 1 84 ? 3.950 -3.797 -8.187 1.00 93.88 84 MET A CA 1
ATOM 656 C C . MET A 1 84 ? 4.615 -2.442 -7.921 1.00 93.88 84 MET A C 1
ATOM 658 O O . MET A 1 84 ? 5.729 -2.217 -8.404 1.00 93.88 84 MET A O 1
ATOM 662 N N . THR A 1 85 ? 4.019 -1.570 -7.092 1.00 93.62 85 THR A N 1
ATOM 663 C CA . THR A 1 85 ? 4.658 -0.286 -6.752 1.00 93.62 85 THR A CA 1
ATOM 664 C C . THR A 1 85 ? 5.980 -0.470 -6.011 1.00 93.62 85 THR A C 1
ATOM 666 O O . THR A 1 85 ? 6.888 0.342 -6.161 1.00 93.62 85 THR A O 1
ATOM 669 N N . TRP A 1 86 ? 6.121 -1.535 -5.221 1.00 89.31 86 TRP A N 1
ATOM 670 C CA . TRP A 1 86 ? 7.362 -1.847 -4.511 1.00 89.31 86 TRP A CA 1
ATOM 671 C C . TRP A 1 86 ? 8.445 -2.435 -5.424 1.00 89.31 86 TRP A C 1
ATOM 673 O O . TRP A 1 86 ? 9.633 -2.239 -5.148 1.00 89.31 86 TRP A O 1
ATOM 683 N N . LEU A 1 87 ? 8.052 -3.124 -6.499 1.00 91.62 87 LEU A N 1
ATOM 684 C CA . LEU A 1 87 ? 8.952 -3.778 -7.455 1.00 91.62 87 LEU A CA 1
ATOM 685 C C . LEU A 1 87 ? 9.453 -2.847 -8.565 1.00 91.62 87 LEU A C 1
ATOM 687 O O . LEU A 1 87 ? 10.556 -3.056 -9.072 1.00 91.62 87 LEU A O 1
ATOM 691 N N . VAL A 1 88 ? 8.680 -1.816 -8.916 1.00 91.12 88 VAL A N 1
ATOM 692 C CA . VAL A 1 88 ? 9.051 -0.833 -9.950 1.00 91.12 88 VAL A CA 1
ATOM 693 C C . VAL A 1 88 ? 10.050 0.223 -9.454 1.00 91.12 88 VAL A C 1
ATOM 695 O O . VAL A 1 88 ? 10.622 0.961 -10.251 1.00 91.12 88 VAL A O 1
ATOM 698 N N . GLN A 1 89 ? 10.298 0.298 -8.143 1.00 84.31 89 GLN A N 1
ATOM 699 C CA . GLN A 1 89 ? 11.294 1.212 -7.579 1.00 84.31 89 GLN A CA 1
ATOM 700 C C . GLN A 1 89 ? 12.716 0.830 -8.001 1.00 84.31 89 GLN A C 1
ATOM 702 O O . GLN A 1 89 ? 13.083 -0.348 -8.005 1.00 84.31 89 GLN A O 1
ATOM 707 N N . SER A 1 90 ? 13.539 1.843 -8.263 1.00 78.31 90 SER A N 1
ATOM 708 C CA . SER A 1 90 ? 14.979 1.673 -8.449 1.00 78.31 90 SER A CA 1
ATOM 709 C C . SER A 1 90 ? 15.699 1.547 -7.107 1.00 78.31 90 SER A C 1
ATOM 711 O O . SER A 1 90 ? 15.385 2.244 -6.142 1.00 78.31 90 SER A O 1
ATOM 713 N N . GLU A 1 91 ? 16.703 0.680 -7.055 1.00 76.31 91 GLU A N 1
ATOM 714 C CA . GLU A 1 91 ? 17.639 0.566 -5.943 1.00 76.31 91 GLU A CA 1
ATOM 715 C C . GLU A 1 91 ? 19.070 0.561 -6.501 1.00 76.31 91 GLU A C 1
ATOM 717 O O . GLU A 1 91 ? 19.538 -0.440 -7.046 1.00 76.31 91 GLU A O 1
ATOM 722 N N . GLY A 1 92 ? 19.749 1.709 -6.403 1.00 79.81 92 GLY A N 1
ATOM 723 C CA . GLY A 1 92 ? 20.951 1.980 -7.196 1.00 79.81 92 GLY A CA 1
ATOM 724 C C . GLY A 1 92 ? 20.587 2.167 -8.672 1.00 79.81 92 GLY A C 1
ATOM 725 O O . GLY A 1 92 ? 19.590 2.817 -8.980 1.00 79.81 92 GLY A O 1
ATOM 726 N N . ASP A 1 93 ? 21.354 1.547 -9.570 1.00 79.06 93 ASP A N 1
ATOM 727 C CA . ASP A 1 93 ? 21.169 1.670 -11.026 1.00 79.06 93 ASP A CA 1
ATOM 728 C C . ASP A 1 93 ? 20.203 0.629 -11.623 1.00 79.06 93 ASP A C 1
ATOM 730 O O . ASP A 1 93 ? 20.117 0.488 -12.841 1.00 79.06 93 ASP A O 1
ATOM 734 N N . LYS A 1 94 ? 19.507 -0.151 -10.785 1.00 84.81 94 LYS A N 1
ATOM 735 C CA . LYS A 1 94 ? 18.628 -1.246 -11.231 1.00 84.81 94 LYS A CA 1
ATOM 736 C C . LYS A 1 94 ? 17.239 -1.139 -10.630 1.00 84.81 94 LYS A C 1
ATOM 738 O O . LYS A 1 94 ? 17.085 -0.765 -9.467 1.00 84.81 94 LYS A O 1
ATOM 743 N N . ILE A 1 95 ? 16.233 -1.549 -11.394 1.00 90.00 95 ILE A N 1
ATOM 744 C CA . ILE A 1 95 ? 14.871 -1.722 -10.882 1.00 90.00 95 ILE A CA 1
ATOM 745 C C . ILE A 1 95 ? 14.849 -2.952 -9.966 1.00 90.00 95 ILE A C 1
ATOM 747 O O . ILE A 1 95 ? 15.486 -3.968 -10.261 1.00 90.00 95 ILE A O 1
ATOM 751 N N . ARG A 1 96 ? 14.121 -2.896 -8.845 1.00 88.88 96 ARG A N 1
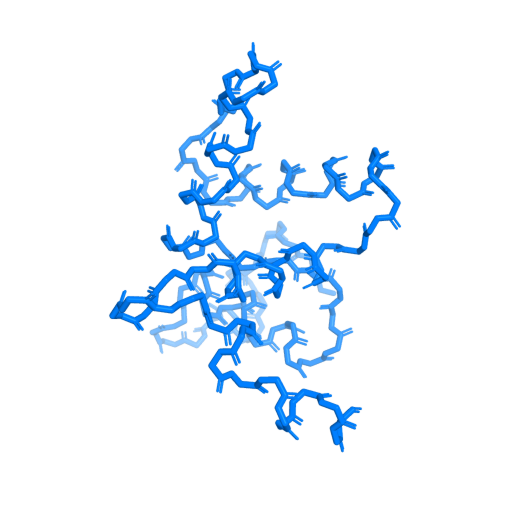ATOM 752 C CA . ARG A 1 96 ? 14.047 -4.006 -7.877 1.00 88.88 96 ARG A CA 1
ATOM 753 C C . ARG A 1 96 ? 13.595 -5.312 -8.519 1.00 88.88 96 ARG A C 1
ATOM 755 O O . ARG A 1 96 ? 14.184 -6.350 -8.234 1.00 88.88 96 ARG A O 1
ATOM 762 N N . MET A 1 97 ? 12.617 -5.265 -9.420 1.00 91.38 97 MET A N 1
ATOM 763 C CA . MET A 1 97 ? 12.191 -6.441 -10.185 1.00 91.38 97 MET A CA 1
ATOM 764 C C . MET A 1 97 ? 13.349 -7.106 -10.951 1.00 91.38 97 MET A C 1
ATOM 766 O O . MET A 1 97 ? 13.428 -8.328 -11.006 1.00 91.38 97 MET A O 1
ATOM 770 N N . GLU A 1 98 ? 14.278 -6.327 -11.510 1.00 89.75 98 GLU A N 1
ATOM 771 C CA . GLU A 1 98 ? 15.456 -6.863 -12.201 1.00 89.75 98 GLU A CA 1
ATOM 772 C C . GLU A 1 98 ? 16.500 -7.384 -11.218 1.00 89.75 98 GLU A C 1
ATOM 774 O O . GLU A 1 98 ? 17.074 -8.450 -11.425 1.00 89.75 98 GLU A O 1
ATOM 779 N N . LYS A 1 99 ? 16.730 -6.642 -10.131 1.00 89.19 99 LYS A N 1
ATOM 780 C CA . LYS A 1 99 ? 17.674 -7.018 -9.074 1.00 89.19 99 LYS A CA 1
ATOM 781 C C . LYS A 1 99 ? 17.298 -8.348 -8.416 1.00 89.19 99 LYS A C 1
ATOM 783 O O . LYS A 1 99 ? 18.189 -9.126 -8.093 1.00 89.19 99 LYS A O 1
ATOM 788 N N . TYR A 1 100 ? 16.005 -8.592 -8.206 1.00 89.56 100 TYR A N 1
ATOM 789 C CA . TYR A 1 100 ? 15.487 -9.760 -7.489 1.00 89.56 100 TYR A CA 1
ATOM 790 C C . TYR A 1 100 ? 14.879 -10.832 -8.403 1.00 89.56 100 TYR A C 1
ATOM 792 O O . TYR A 1 100 ? 14.232 -11.745 -7.894 1.00 89.56 100 TYR A O 1
ATOM 800 N N . ARG A 1 101 ? 15.100 -10.753 -9.723 1.00 91.38 101 ARG A N 1
ATOM 801 C CA . ARG A 1 101 ? 14.517 -11.664 -10.724 1.00 91.38 101 ARG A CA 1
ATOM 802 C C . ARG A 1 101 ? 14.663 -13.141 -10.343 1.00 91.38 101 ARG A C 1
ATOM 804 O O . ARG A 1 101 ? 13.660 -13.829 -10.214 1.00 91.38 101 ARG A O 1
ATOM 811 N N . ASP A 1 102 ? 15.885 -13.580 -10.044 1.00 92.44 102 ASP A N 1
ATOM 812 C CA . ASP A 1 102 ? 16.179 -14.984 -9.713 1.00 92.44 102 ASP A CA 1
ATOM 813 C C . ASP A 1 102 ? 15.447 -15.487 -8.456 1.00 92.44 102 ASP A C 1
ATOM 815 O O . ASP A 1 102 ? 15.234 -16.690 -8.296 1.00 92.44 102 ASP A O 1
ATOM 819 N N . THR A 1 103 ? 15.102 -14.583 -7.534 1.00 91.69 103 THR A N 1
ATOM 820 C CA . THR A 1 103 ? 14.330 -14.910 -6.329 1.00 91.69 103 THR A CA 1
ATOM 821 C C . THR A 1 103 ? 12.838 -14.940 -6.632 1.00 91.69 103 THR A C 1
ATOM 823 O O . THR A 1 103 ? 12.155 -15.835 -6.145 1.00 91.69 103 THR A O 1
ATOM 826 N N . LEU A 1 104 ? 12.340 -13.983 -7.423 1.00 87.69 104 LEU A N 1
ATOM 827 C CA . LEU A 1 104 ? 10.934 -13.916 -7.828 1.00 87.69 104 LEU A CA 1
ATOM 828 C C . LEU A 1 104 ? 10.524 -15.149 -8.644 1.00 87.69 104 LEU A C 1
ATOM 830 O O . LEU A 1 104 ? 9.420 -15.636 -8.463 1.00 87.69 104 LEU A O 1
ATOM 834 N N . ASP A 1 105 ? 11.426 -15.706 -9.456 1.00 89.94 105 ASP A N 1
ATOM 835 C CA . ASP A 1 105 ? 11.169 -16.928 -10.235 1.00 89.94 105 ASP A CA 1
ATOM 836 C C . ASP A 1 105 ? 11.008 -18.199 -9.369 1.00 89.94 105 ASP A C 1
ATOM 838 O O . ASP A 1 105 ? 10.688 -19.272 -9.883 1.00 89.94 105 ASP A O 1
ATOM 842 N N . ARG A 1 106 ? 11.272 -18.118 -8.058 1.00 91.50 106 ARG A N 1
ATOM 843 C CA . ARG A 1 106 ? 11.256 -19.262 -7.125 1.00 91.50 106 ARG A CA 1
ATOM 844 C C . ARG A 1 106 ? 10.058 -19.281 -6.173 1.00 91.50 106 ARG A C 1
ATOM 846 O O . ARG A 1 106 ? 9.983 -20.199 -5.354 1.00 91.50 106 ARG A O 1
ATOM 853 N N . ILE A 1 107 ? 9.181 -18.282 -6.235 1.00 81.88 107 ILE A N 1
ATOM 854 C CA . ILE A 1 107 ? 8.003 -18.101 -5.367 1.00 81.88 107 ILE A CA 1
ATOM 855 C C . ILE A 1 107 ? 6.726 -18.051 -6.197 1.00 81.88 107 ILE A C 1
ATOM 857 O O . ILE A 1 107 ? 5.702 -18.533 -5.668 1.00 81.88 107 ILE A O 1
#

Organism: NCBI:txid1698277

pLDDT: mean 91.16, std 6.05, range [56.47, 97.31]